Protein AF-A0A7Y2KWM1-F1 (afdb_monomer_lite)

Secondary structure (DSSP, 8-state):
-PPPP------TT----TT-EEEEETTTTEEEE----PPPEEEEE-HHHHTS-HHHHHHHHHHHHHHHHHTT---EEETTEEEEE--S-HHHHHHHHHHTTGGGS-EEEE-HHHHGGGS-HHHHHHHHSS-S-TT----PPPGGGGTTTT-----------S---------------------

pLDDT: mean 75.62, std 22.36, range [30.58, 96.69]

Sequence (183 aa):
IGGLDLGISLERNVVLSDGDVLMWDEPSRTAVVVQLNLRDVMVIDLKELKKQPLDVLIKTSFELGHALGNQHWKAVTKNNEVYIPLTVETKMMDSVMRTHGFQHLPYAFIGGAEILPKLTTSEARLLFGGAEETDTHVHVASPQDKLDAAALKIQGLHSHGDGISHSHGHDHGHSHHDHDHKH

Structure (mmCIF, N/CA/C/O backbone):
data_AF-A0A7Y2KWM1-F1
#
_entry.id   AF-A0A7Y2KWM1-F1
#
loop_
_atom_site.group_PDB
_atom_site.id
_atom_site.type_symbol
_atom_site.label_atom_id
_atom_site.label_alt_id
_atom_site.label_comp_id
_atom_site.label_asym_id
_atom_site.label_entity_id
_atom_site.label_seq_id
_atom_site.pdbx_PDB_ins_code
_atom_site.Cartn_x
_atom_site.Cartn_y
_atom_site.Cartn_z
_atom_site.occupancy
_atom_site.B_iso_or_equiv
_atom_site.auth_seq_id
_atom_site.auth_comp_id
_atom_site.auth_asym_id
_atom_site.auth_atom_id
_atom_site.pdbx_PDB_model_num
ATOM 1 N N . ILE A 1 1 ? 25.776 -15.073 -16.528 1.00 43.88 1 ILE A N 1
ATOM 2 C CA . ILE A 1 1 ? 24.846 -14.446 -17.494 1.00 43.88 1 ILE A CA 1
ATOM 3 C C . ILE A 1 1 ? 25.117 -12.956 -17.389 1.00 43.88 1 ILE A C 1
ATOM 5 O O . ILE A 1 1 ? 24.970 -12.427 -16.296 1.00 43.88 1 ILE A O 1
ATOM 9 N N . GLY A 1 2 ? 25.685 -12.343 -18.431 1.00 54.31 2 GLY A N 1
ATOM 10 C CA . GLY A 1 2 ? 25.921 -10.896 -18.447 1.00 54.31 2 GLY A CA 1
ATOM 11 C C . GLY A 1 2 ? 24.578 -10.179 -18.540 1.00 54.31 2 GLY A C 1
ATOM 12 O O . GLY A 1 2 ? 23.706 -10.639 -19.273 1.00 54.31 2 GLY A O 1
ATOM 13 N N . GLY A 1 3 ? 24.384 -9.131 -17.744 1.00 76.44 3 GLY A N 1
ATOM 14 C CA . GLY A 1 3 ? 23.186 -8.300 -17.836 1.00 76.44 3 GLY A CA 1
ATOM 15 C C . GLY A 1 3 ? 23.123 -7.574 -19.181 1.00 76.44 3 GLY A C 1
ATOM 16 O O . GLY A 1 3 ? 24.155 -7.329 -19.804 1.00 76.44 3 GLY A O 1
ATOM 17 N N . LEU A 1 4 ? 21.908 -7.257 -19.628 1.00 83.19 4 LEU A N 1
ATOM 18 C CA . LEU A 1 4 ? 21.678 -6.318 -20.721 1.00 83.19 4 LEU A CA 1
ATOM 19 C C . LEU A 1 4 ? 21.563 -4.918 -20.116 1.00 83.19 4 LEU A C 1
ATOM 21 O O . LEU A 1 4 ? 20.657 -4.671 -19.320 1.00 83.19 4 LEU A O 1
ATOM 25 N N . ASP A 1 5 ? 22.451 -4.012 -20.511 1.00 87.88 5 ASP A N 1
ATOM 26 C CA . ASP A 1 5 ? 22.346 -2.611 -20.114 1.00 87.88 5 ASP A CA 1
ATOM 27 C C . ASP A 1 5 ? 21.209 -1.942 -20.899 1.00 87.88 5 ASP A C 1
ATOM 29 O O . ASP A 1 5 ? 21.222 -1.911 -22.131 1.00 87.88 5 ASP A O 1
ATOM 33 N N . LEU A 1 6 ? 20.215 -1.410 -20.183 1.00 86.00 6 LEU A N 1
ATOM 34 C CA . LEU A 1 6 ? 19.030 -0.784 -20.767 1.00 86.00 6 LEU A CA 1
ATOM 35 C C . LEU A 1 6 ? 18.772 0.587 -20.133 1.00 86.00 6 LEU A C 1
ATOM 37 O O . LEU A 1 6 ? 18.561 0.701 -18.926 1.00 86.00 6 LEU A O 1
ATOM 41 N N . GLY A 1 7 ? 18.752 1.632 -20.961 1.00 87.75 7 GLY A N 1
ATOM 42 C CA . GLY A 1 7 ? 18.308 2.966 -20.560 1.00 87.75 7 GLY A CA 1
ATOM 43 C C . GLY A 1 7 ? 16.801 3.114 -20.754 1.00 87.75 7 GLY A C 1
ATOM 44 O O . GLY A 1 7 ? 16.305 2.930 -21.863 1.00 87.75 7 GLY A O 1
ATOM 45 N N . ILE A 1 8 ? 16.075 3.472 -19.694 1.00 86.31 8 ILE A N 1
ATOM 46 C CA . ILE A 1 8 ? 14.625 3.691 -19.735 1.00 86.31 8 ILE A CA 1
ATOM 47 C C . ILE A 1 8 ? 14.354 5.191 -19.576 1.00 86.31 8 ILE A C 1
ATOM 49 O O . ILE A 1 8 ? 14.735 5.793 -18.574 1.00 86.31 8 ILE A O 1
ATOM 53 N N . SER A 1 9 ? 13.682 5.792 -20.560 1.00 88.25 9 SER A N 1
ATOM 54 C CA . SER A 1 9 ? 13.215 7.181 -20.513 1.00 88.25 9 SER A CA 1
ATOM 55 C C . SER A 1 9 ? 11.707 7.193 -20.716 1.00 88.25 9 SER A C 1
ATOM 57 O O . SER A 1 9 ? 11.223 6.912 -21.810 1.00 88.25 9 SER A O 1
ATOM 59 N N . LEU A 1 10 ? 10.971 7.477 -19.645 1.00 84.00 10 LEU A N 1
ATOM 60 C CA . LEU A 1 10 ? 9.514 7.540 -19.652 1.00 84.00 10 LEU A CA 1
ATOM 61 C C . LEU A 1 10 ? 9.057 8.979 -19.442 1.00 84.00 10 LEU A C 1
ATOM 63 O O . LEU A 1 10 ? 9.714 9.766 -18.753 1.00 84.00 10 LEU A O 1
ATOM 67 N N . GLU A 1 11 ? 7.900 9.316 -20.002 1.00 85.50 11 GLU A N 1
ATOM 68 C CA . GLU A 1 11 ? 7.232 10.570 -19.676 1.00 85.50 11 GLU A CA 1
ATOM 69 C C . GLU A 1 11 ? 6.858 10.621 -18.187 1.00 85.50 11 GLU A C 1
ATOM 71 O O . GLU A 1 11 ? 6.733 9.603 -17.495 1.00 85.50 11 GLU A O 1
ATOM 76 N N . ARG A 1 12 ? 6.664 11.835 -17.660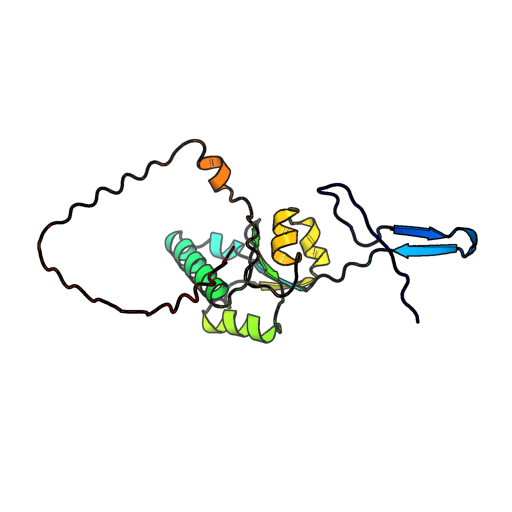 1.00 77.69 12 ARG A N 1
ATOM 77 C CA . ARG A 1 12 ? 6.242 11.998 -16.265 1.00 77.69 12 ARG A CA 1
ATOM 78 C C . ARG A 1 12 ? 4.888 11.326 -16.052 1.00 77.69 12 ARG A C 1
ATOM 80 O O . ARG A 1 12 ? 3.985 11.468 -16.867 1.00 77.69 12 ARG A O 1
ATOM 87 N N . ASN A 1 13 ? 4.741 10.678 -14.898 1.00 70.56 13 ASN A N 1
ATOM 88 C CA . ASN A 1 13 ? 3.534 9.953 -14.486 1.00 70.56 13 ASN A CA 1
ATOM 89 C C . ASN A 1 13 ? 3.232 8.677 -15.289 1.00 70.56 13 ASN A C 1
ATOM 91 O O . ASN A 1 13 ? 2.173 8.088 -15.083 1.00 70.56 13 ASN A O 1
ATOM 95 N N . VAL A 1 14 ? 4.152 8.213 -16.139 1.00 78.38 14 VAL A N 1
ATOM 96 C CA . VAL A 1 14 ? 4.094 6.852 -16.681 1.00 78.38 14 VAL A CA 1
ATOM 97 C C . VAL A 1 14 ? 4.618 5.884 -15.622 1.00 78.38 14 VAL A C 1
ATOM 99 O O . VAL A 1 14 ? 5.694 6.086 -15.055 1.00 78.38 14 VAL A O 1
ATOM 102 N N . VAL A 1 15 ? 3.831 4.851 -15.330 1.00 76.69 15 VAL A N 1
ATOM 103 C CA . VAL A 1 15 ? 4.142 3.820 -14.335 1.00 76.69 15 VAL A CA 1
ATOM 104 C C . VAL A 1 15 ? 4.348 2.506 -15.072 1.00 76.69 15 VAL A C 1
ATOM 106 O O . VAL A 1 15 ? 3.464 2.088 -15.814 1.00 76.69 15 VAL A O 1
ATOM 109 N N . LEU A 1 16 ? 5.500 1.870 -14.858 1.00 84.88 16 LEU A N 1
ATOM 110 C CA . LEU A 1 16 ? 5.737 0.515 -15.350 1.00 84.88 16 LEU A CA 1
ATOM 111 C C . LEU A 1 16 ? 4.860 -0.471 -14.587 1.00 84.88 16 LEU A C 1
ATOM 113 O O . LEU A 1 16 ? 4.760 -0.400 -13.359 1.00 84.88 16 LEU A O 1
ATOM 117 N N . SER A 1 17 ? 4.265 -1.394 -15.324 1.00 83.50 17 SER A N 1
ATOM 118 C CA . SER A 1 17 ? 3.458 -2.487 -14.801 1.00 83.50 17 SER A CA 1
ATOM 119 C C . SER A 1 17 ? 4.152 -3.823 -15.032 1.00 83.50 17 SER A C 1
ATOM 121 O O . SER A 1 17 ? 4.984 -3.975 -15.928 1.00 83.50 17 SER A O 1
ATOM 123 N N . ASP A 1 18 ? 3.815 -4.802 -14.199 1.00 86.25 18 ASP A N 1
ATOM 124 C CA . ASP A 1 18 ? 4.251 -6.178 -14.414 1.00 86.25 18 ASP A CA 1
ATOM 125 C C . ASP A 1 18 ? 3.764 -6.668 -15.788 1.00 86.25 18 ASP A C 1
ATOM 127 O O . ASP A 1 18 ? 2.601 -6.470 -16.146 1.00 86.25 18 ASP A O 1
ATOM 131 N N . GLY A 1 19 ? 4.665 -7.258 -16.573 1.00 89.12 19 GLY A N 1
ATOM 132 C CA . GLY A 1 19 ? 4.385 -7.712 -17.934 1.00 89.12 19 GLY A CA 1
ATOM 133 C C . GLY A 1 19 ? 4.631 -6.683 -19.042 1.00 89.12 19 GLY A C 1
ATOM 134 O O . GLY A 1 19 ? 4.538 -7.052 -20.215 1.00 89.12 19 GLY A O 1
ATOM 135 N N . ASP A 1 20 ? 4.986 -5.432 -18.725 1.00 91.25 20 ASP A N 1
ATOM 136 C CA . ASP A 1 20 ? 5.319 -4.436 -19.752 1.00 91.25 20 ASP A CA 1
ATOM 137 C C . ASP A 1 20 ? 6.535 -4.880 -20.578 1.00 91.25 20 ASP A C 1
ATOM 139 O O . ASP A 1 20 ? 7.576 -5.252 -20.036 1.00 91.25 20 ASP A O 1
ATOM 143 N N . VAL A 1 21 ? 6.428 -4.814 -21.908 1.00 92.38 21 VAL A N 1
ATOM 144 C CA . VAL A 1 21 ? 7.527 -5.156 -22.821 1.00 92.38 21 VAL A CA 1
ATOM 145 C C . VAL A 1 21 ? 8.343 -3.901 -23.115 1.00 92.38 21 VAL A C 1
ATOM 147 O O . VAL A 1 21 ? 7.868 -2.984 -23.781 1.00 92.38 21 VAL A O 1
ATOM 150 N N . LEU A 1 22 ? 9.587 -3.870 -22.641 1.00 91.56 22 LEU A N 1
ATOM 151 C CA . LEU A 1 22 ? 10.506 -2.747 -22.849 1.00 91.56 22 LEU A CA 1
ATOM 152 C C . LEU A 1 22 ? 11.237 -2.830 -24.191 1.00 91.56 22 LEU A C 1
ATOM 154 O O . LEU A 1 22 ? 11.615 -1.808 -24.758 1.00 91.56 22 LEU A O 1
ATOM 158 N N . MET A 1 23 ? 11.467 -4.047 -24.686 1.00 91.44 23 MET A N 1
ATOM 159 C CA . MET A 1 23 ? 12.168 -4.295 -25.943 1.00 91.44 23 MET A CA 1
ATOM 160 C C . MET A 1 23 ? 11.713 -5.622 -26.545 1.00 91.44 23 MET A C 1
ATOM 162 O O . MET A 1 23 ? 11.520 -6.596 -25.818 1.00 91.44 23 MET A O 1
ATOM 166 N N . TRP A 1 24 ? 11.598 -5.667 -27.870 1.00 92.94 24 TRP A N 1
ATOM 167 C CA . TRP A 1 24 ? 11.373 -6.884 -28.643 1.00 92.94 24 TRP A CA 1
ATOM 168 C C . TRP A 1 24 ? 12.424 -6.983 -29.749 1.00 92.94 24 TRP A C 1
ATOM 170 O O . TRP A 1 24 ? 12.541 -6.072 -30.569 1.00 92.94 24 TRP A O 1
ATOM 180 N N . ASP A 1 25 ? 13.181 -8.078 -29.764 1.00 92.12 25 ASP A N 1
ATOM 181 C CA . ASP A 1 25 ? 14.147 -8.400 -30.809 1.00 92.12 25 ASP A CA 1
ATOM 182 C C . ASP A 1 25 ? 13.587 -9.505 -31.711 1.00 92.12 25 ASP A C 1
ATOM 184 O O . ASP A 1 25 ? 13.602 -10.690 -31.372 1.00 92.12 25 ASP A O 1
ATOM 188 N N . GLU A 1 26 ? 13.086 -9.106 -32.880 1.00 92.50 26 GLU A N 1
ATOM 189 C CA . GLU A 1 26 ? 12.487 -10.014 -33.865 1.00 92.50 26 GLU A CA 1
ATOM 190 C C . GLU A 1 26 ? 13.460 -11.113 -34.356 1.00 92.50 26 GLU A C 1
ATOM 192 O O . GLU A 1 26 ? 13.051 -12.276 -34.408 1.00 92.50 26 GLU A O 1
ATOM 197 N N . PRO A 1 27 ? 14.744 -10.825 -34.674 1.00 93.12 27 PRO A N 1
ATOM 198 C CA . PRO A 1 27 ? 15.690 -11.838 -35.146 1.00 93.12 27 PRO A CA 1
ATOM 199 C C . PRO A 1 27 ? 15.951 -12.967 -34.145 1.00 93.12 27 PRO A C 1
ATOM 201 O O . PRO A 1 27 ? 15.999 -14.132 -34.544 1.00 93.12 27 PRO A O 1
ATOM 204 N N . SER A 1 28 ? 16.117 -12.650 -32.857 1.00 92.06 28 SER A N 1
ATOM 205 C CA . SER A 1 28 ? 16.313 -13.667 -31.817 1.00 92.06 28 SER A CA 1
ATOM 206 C C . SER A 1 28 ? 15.009 -14.163 -31.186 1.00 92.06 28 SER A C 1
ATOM 208 O O . SER A 1 28 ? 15.041 -15.137 -30.434 1.00 92.06 28 SER A O 1
ATOM 210 N N . ARG A 1 29 ? 13.864 -13.539 -31.508 1.00 92.62 29 ARG A N 1
ATOM 211 C CA . ARG A 1 29 ? 12.553 -13.763 -30.871 1.00 92.62 29 ARG A CA 1
ATOM 212 C C . ARG A 1 29 ? 12.612 -13.618 -29.352 1.00 92.62 29 ARG A C 1
ATOM 214 O O . ARG A 1 29 ? 12.039 -14.429 -28.621 1.00 92.62 29 ARG A O 1
ATOM 221 N N . THR A 1 30 ? 13.333 -12.609 -28.875 1.00 92.00 30 THR A N 1
ATOM 222 C CA . THR A 1 30 ? 13.482 -12.344 -27.440 1.00 92.00 30 THR A CA 1
ATOM 223 C C . THR A 1 30 ? 12.822 -11.032 -27.043 1.00 92.00 30 THR A C 1
ATOM 225 O O . THR A 1 30 ? 12.772 -10.076 -27.813 1.00 92.00 30 THR A O 1
ATOM 228 N N . ALA A 1 31 ? 12.299 -10.995 -25.818 1.00 92.88 31 ALA A N 1
ATOM 229 C CA . ALA A 1 31 ? 11.685 -9.815 -25.227 1.00 92.88 31 ALA A CA 1
ATOM 230 C C . ALA A 1 31 ? 12.382 -9.464 -23.912 1.00 92.88 31 ALA A C 1
ATOM 232 O O . ALA A 1 31 ? 12.773 -10.357 -23.159 1.00 92.88 31 ALA A O 1
ATOM 233 N N . VAL A 1 32 ? 12.455 -8.173 -23.602 1.00 92.38 32 VAL A N 1
ATOM 234 C CA . VAL A 1 32 ? 12.713 -7.694 -22.241 1.00 92.38 32 VAL A CA 1
ATOM 235 C C . VAL A 1 32 ? 11.377 -7.305 -21.635 1.00 92.38 32 VAL A C 1
ATOM 237 O O . VAL A 1 32 ? 10.704 -6.416 -22.154 1.00 92.38 32 VAL A O 1
ATOM 240 N N . VAL A 1 33 ? 11.002 -7.977 -20.549 1.00 92.50 33 VAL A N 1
ATOM 241 C CA . VAL A 1 33 ? 9.713 -7.805 -19.875 1.00 92.50 33 VAL A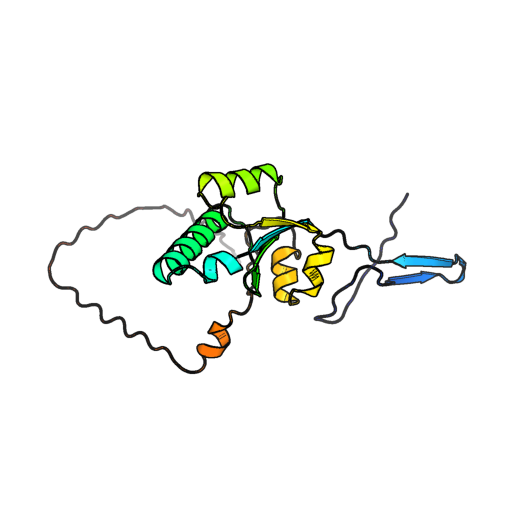 CA 1
ATOM 242 C C . VAL A 1 33 ? 9.949 -7.310 -18.453 1.00 92.50 33 VAL A C 1
ATOM 244 O O . VAL A 1 33 ? 10.851 -7.793 -17.767 1.00 92.50 33 VAL A O 1
ATOM 247 N N . VAL A 1 34 ? 9.150 -6.345 -18.010 1.00 90.75 34 VAL A N 1
ATOM 248 C CA . VAL A 1 34 ? 9.146 -5.872 -16.627 1.00 90.75 34 VAL A CA 1
ATOM 249 C C . VAL A 1 34 ? 8.561 -6.955 -15.733 1.00 90.75 34 VAL A C 1
ATOM 251 O O . VAL A 1 34 ? 7.445 -7.415 -15.955 1.00 90.75 34 VAL A O 1
ATOM 254 N N . GLN A 1 35 ? 9.301 -7.309 -14.687 1.00 87.19 35 GLN A N 1
ATOM 255 C CA . GLN A 1 35 ? 8.791 -8.105 -13.581 1.00 87.19 35 GLN A CA 1
ATOM 256 C C . GLN A 1 35 ? 8.880 -7.278 -12.298 1.00 87.19 35 GLN A C 1
ATOM 258 O O . GLN A 1 35 ? 9.975 -6.899 -11.872 1.00 87.19 35 GLN A O 1
ATOM 263 N N . LEU A 1 36 ? 7.738 -6.980 -11.681 1.00 84.44 36 LEU A N 1
ATOM 264 C CA . LEU A 1 36 ? 7.679 -6.225 -10.433 1.00 84.44 36 LEU A CA 1
ATOM 265 C C . LEU A 1 36 ? 7.653 -7.186 -9.248 1.00 84.44 36 LEU A C 1
ATOM 267 O O . LEU A 1 36 ? 6.677 -7.898 -9.027 1.00 84.44 36 LEU A O 1
ATOM 271 N N . ASN A 1 37 ? 8.706 -7.163 -8.432 1.00 83.38 37 ASN A N 1
ATOM 272 C CA . ASN A 1 37 ? 8.707 -7.868 -7.156 1.00 83.38 37 ASN A CA 1
ATOM 273 C C . ASN A 1 37 ? 8.344 -6.896 -6.028 1.00 83.38 37 ASN A C 1
ATOM 275 O O . ASN A 1 37 ? 9.196 -6.169 -5.512 1.00 83.38 37 ASN A O 1
ATOM 279 N N . LEU A 1 38 ? 7.055 -6.840 -5.696 1.00 87.94 38 LEU A N 1
ATOM 280 C CA . LEU A 1 38 ? 6.554 -6.003 -4.611 1.00 87.94 38 LEU A CA 1
ATOM 281 C C . LEU A 1 38 ? 6.639 -6.750 -3.285 1.00 87.94 38 LEU A C 1
ATOM 283 O O . LEU A 1 38 ? 6.280 -7.921 -3.196 1.00 87.94 38 LEU A O 1
ATOM 287 N N . ARG A 1 39 ? 7.064 -6.038 -2.240 1.00 90.00 39 ARG A N 1
ATOM 288 C CA . ARG A 1 39 ? 7.035 -6.548 -0.867 1.00 90.00 39 ARG A CA 1
ATOM 289 C C . ARG A 1 39 ? 5.601 -6.873 -0.455 1.00 90.00 39 ARG A C 1
ATOM 291 O O . ARG A 1 39 ? 4.664 -6.187 -0.874 1.00 90.00 39 ARG A O 1
ATOM 298 N N . ASP A 1 40 ? 5.457 -7.875 0.402 1.00 93.56 40 ASP A N 1
ATOM 299 C CA . ASP A 1 40 ? 4.193 -8.154 1.075 1.00 93.56 40 ASP A CA 1
ATOM 300 C C . ASP A 1 40 ? 3.738 -6.940 1.892 1.00 93.56 40 ASP A C 1
ATOM 302 O O . ASP A 1 40 ? 4.510 -6.034 2.215 1.00 93.56 40 ASP A O 1
ATOM 306 N N . VAL A 1 41 ? 2.455 -6.911 2.218 1.00 95.31 41 VAL A N 1
ATOM 307 C CA . VAL A 1 41 ? 1.804 -5.819 2.931 1.00 95.31 41 VAL A CA 1
ATOM 308 C C . VAL A 1 41 ? 0.970 -6.416 4.052 1.00 95.31 41 VAL A C 1
ATOM 310 O O . VAL A 1 41 ? 0.135 -7.288 3.817 1.00 95.31 41 VAL A O 1
ATOM 313 N N . MET A 1 42 ? 1.166 -5.926 5.274 1.00 95.94 42 MET A N 1
ATOM 314 C CA . MET A 1 42 ? 0.229 -6.175 6.361 1.00 95.94 42 MET A CA 1
ATOM 315 C C . MET A 1 42 ? -1.011 -5.306 6.152 1.00 95.94 42 MET A C 1
ATOM 317 O O . MET A 1 42 ? -0.907 -4.086 6.007 1.00 95.94 42 MET A O 1
ATOM 321 N N . VAL A 1 43 ? -2.181 -5.936 6.147 1.00 96.69 43 VAL A N 1
ATOM 322 C CA . VAL A 1 43 ? -3.482 -5.285 5.990 1.00 96.69 43 VAL A CA 1
ATOM 323 C C . VAL A 1 43 ? -4.271 -5.458 7.274 1.00 96.69 43 VAL A C 1
ATOM 325 O O . VAL A 1 43 ? -4.596 -6.586 7.631 1.00 96.69 43 VAL A O 1
ATOM 328 N N . ILE A 1 44 ? -4.582 -4.357 7.957 1.00 96.06 44 ILE A N 1
ATOM 329 C CA . ILE A 1 44 ? -5.431 -4.342 9.157 1.00 96.06 44 ILE A CA 1
ATOM 330 C C . ILE A 1 44 ? -6.845 -3.915 8.752 1.00 96.06 44 ILE A C 1
ATOM 332 O O . ILE A 1 44 ? -7.008 -2.835 8.186 1.00 96.06 44 ILE A O 1
ATOM 336 N N . ASP A 1 45 ? -7.862 -4.720 9.065 1.00 95.44 45 ASP A N 1
ATOM 337 C CA . ASP A 1 45 ? -9.272 -4.389 8.824 1.00 95.44 45 ASP A CA 1
ATOM 338 C C . ASP A 1 45 ? -9.863 -3.611 10.017 1.00 95.44 45 ASP A C 1
ATOM 340 O O . ASP A 1 45 ? -9.928 -4.098 11.148 1.00 95.44 45 ASP A O 1
ATOM 344 N N . LEU A 1 46 ? -10.326 -2.386 9.760 1.00 95.00 46 LEU A N 1
ATOM 345 C CA . LEU A 1 46 ? -10.929 -1.489 1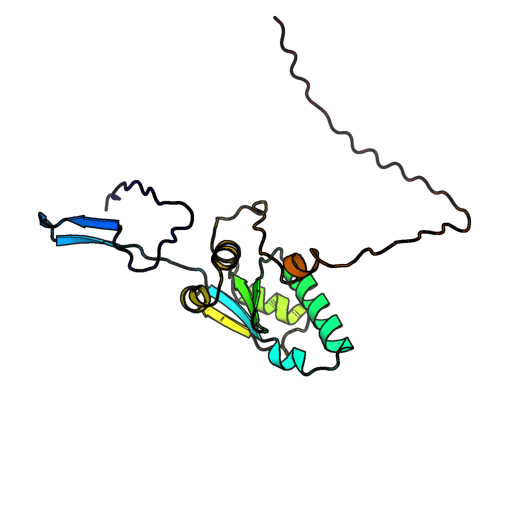0.748 1.00 95.00 46 LEU A CA 1
ATOM 346 C C . LEU A 1 46 ? -12.467 -1.525 10.744 1.00 95.00 46 LEU A C 1
ATOM 348 O O . LEU A 1 46 ? -13.097 -0.755 11.472 1.00 95.00 46 LEU A O 1
ATOM 352 N N . LYS A 1 47 ? -13.118 -2.379 9.941 1.00 93.25 47 LYS A N 1
ATOM 353 C CA . LYS A 1 47 ? -14.591 -2.445 9.847 1.00 93.25 47 LYS A CA 1
ATOM 354 C C . LYS A 1 47 ? -15.242 -2.776 11.184 1.00 93.25 47 LYS A C 1
ATOM 356 O O . LYS A 1 47 ? -16.255 -2.167 11.519 1.00 93.25 47 LYS A O 1
ATOM 361 N N . GLU A 1 48 ? -14.672 -3.701 11.954 1.00 89.94 48 GLU A N 1
ATOM 362 C CA . GLU A 1 48 ? -15.195 -4.031 13.287 1.00 89.94 48 GLU A CA 1
ATOM 363 C C . GLU A 1 48 ? -14.949 -2.901 14.286 1.00 89.94 48 GLU A C 1
ATOM 365 O O . GLU A 1 48 ? -15.828 -2.586 15.088 1.00 89.94 48 GLU A O 1
ATOM 370 N N . LEU A 1 49 ? -13.801 -2.222 14.186 1.00 91.06 49 LEU A N 1
ATOM 371 C CA . LEU A 1 49 ? -13.506 -1.057 15.015 1.00 91.06 49 LEU A CA 1
ATOM 372 C C . LEU A 1 49 ? -14.503 0.082 14.756 1.00 91.06 49 LEU A C 1
ATOM 374 O O . LEU A 1 49 ? -14.974 0.723 15.689 1.00 91.06 49 LEU A O 1
ATOM 378 N N . LYS A 1 50 ? -14.899 0.289 13.498 1.00 91.81 50 LYS A N 1
ATOM 379 C CA . LYS A 1 50 ? -15.887 1.303 13.103 1.00 91.81 50 LYS A CA 1
ATOM 380 C C . LYS A 1 50 ? -17.280 1.082 13.707 1.00 91.81 50 LYS A C 1
ATOM 382 O O . LYS A 1 50 ? -18.051 2.032 13.799 1.00 91.81 50 LYS A O 1
ATOM 387 N N . LYS A 1 51 ? -17.619 -0.150 14.102 1.00 92.88 51 LYS A N 1
ATOM 388 C CA . LYS A 1 51 ? -18.895 -0.473 14.767 1.00 92.88 51 LYS A CA 1
ATOM 389 C C . LYS A 1 51 ? -18.880 -0.159 16.266 1.00 92.88 51 LYS A C 1
ATOM 391 O O . LYS A 1 51 ? -19.935 -0.204 16.895 1.00 92.88 51 LYS A O 1
ATOM 396 N N . GLN A 1 52 ? -17.709 0.113 16.842 1.00 93.25 52 GLN A N 1
ATOM 397 C CA . GLN A 1 52 ? -17.569 0.444 18.257 1.00 93.25 52 GLN A CA 1
ATOM 398 C C . GLN A 1 52 ? -18.097 1.857 18.557 1.00 93.25 52 GLN A C 1
ATOM 400 O O . GLN A 1 52 ? -18.209 2.685 17.648 1.00 93.25 52 GLN A O 1
ATOM 405 N N . PRO A 1 53 ? -18.399 2.167 19.833 1.00 96.38 53 PRO A N 1
ATOM 406 C CA . PRO A 1 53 ? -18.708 3.529 20.254 1.00 96.38 53 PRO A CA 1
ATOM 407 C C . PRO A 1 53 ? -17.615 4.520 19.830 1.00 96.38 53 PRO A C 1
ATOM 409 O O . PRO A 1 53 ? -16.432 4.175 19.818 1.00 96.38 53 PRO A O 1
ATOM 412 N N . LEU A 1 54 ? -18.006 5.761 19.524 1.00 94.38 54 LEU A N 1
ATOM 413 C CA . LEU A 1 54 ? -17.106 6.782 18.974 1.00 94.38 54 LEU A CA 1
ATOM 414 C C . LEU A 1 54 ? -15.849 6.999 19.833 1.00 94.38 54 LEU A C 1
ATOM 416 O O . LEU A 1 54 ? -14.750 7.076 19.291 1.00 94.38 54 LEU A O 1
ATOM 420 N N . ASP A 1 55 ? -15.996 7.023 21.157 1.00 95.00 55 ASP A N 1
ATOM 421 C CA . ASP A 1 55 ? -14.872 7.211 22.081 1.00 95.00 55 ASP A CA 1
ATOM 422 C C . ASP A 1 55 ? -13.850 6.066 21.992 1.00 95.00 55 ASP A C 1
ATOM 424 O O . ASP A 1 55 ? -12.641 6.299 22.026 1.00 95.00 55 ASP A O 1
ATOM 428 N N . VAL A 1 56 ? -14.326 4.828 21.813 1.00 92.56 56 VAL A N 1
ATOM 429 C CA . VAL A 1 56 ? -13.474 3.644 21.625 1.00 92.56 56 VAL A CA 1
ATOM 430 C C . VAL A 1 56 ? -12.797 3.698 20.259 1.00 92.56 56 VAL A C 1
ATOM 432 O O . VAL A 1 56 ? -11.586 3.517 20.172 1.00 92.56 56 VAL A O 1
ATOM 435 N N . LEU A 1 57 ? -13.549 4.016 19.201 1.00 93.25 57 LEU A N 1
ATOM 436 C CA . LEU A 1 57 ? -13.020 4.169 17.845 1.00 93.25 57 LEU A CA 1
ATOM 437 C C . LEU A 1 57 ? -11.883 5.200 17.798 1.00 93.25 57 LEU A C 1
ATOM 439 O O . LEU A 1 57 ? -10.816 4.901 17.262 1.00 93.25 57 LEU A O 1
ATOM 443 N N . ILE A 1 58 ? -12.089 6.392 18.368 1.00 94.75 58 ILE A N 1
ATOM 444 C CA . ILE A 1 58 ? -11.088 7.468 18.387 1.00 94.75 58 ILE A CA 1
ATOM 445 C C . ILE A 1 58 ? -9.855 7.034 19.178 1.00 94.75 58 ILE A C 1
ATOM 447 O O . ILE A 1 58 ? -8.739 7.125 18.663 1.00 94.75 58 ILE A O 1
ATOM 451 N N . LYS A 1 59 ? -10.050 6.521 20.400 1.00 93.69 59 LYS A N 1
ATOM 452 C CA . LYS A 1 59 ? -8.951 6.085 21.266 1.00 93.69 59 LYS A CA 1
ATOM 453 C C . LYS A 1 59 ? -8.109 5.001 20.596 1.00 93.69 59 LYS A C 1
ATOM 455 O O . LYS A 1 59 ? -6.901 5.168 20.460 1.00 93.69 59 LYS A O 1
ATOM 460 N N . THR A 1 60 ? -8.738 3.929 20.121 1.00 92.00 60 THR A N 1
ATOM 461 C CA . THR A 1 60 ? -8.032 2.806 19.496 1.00 92.00 60 THR A CA 1
ATOM 462 C C . THR A 1 60 ? -7.356 3.214 18.189 1.00 92.00 60 THR A C 1
ATOM 464 O O . THR A 1 60 ? -6.243 2.770 17.933 1.00 92.00 60 THR A O 1
ATOM 467 N N . SER A 1 61 ? -7.967 4.087 17.378 1.00 93.06 61 SER A N 1
ATOM 468 C CA . SER A 1 61 ? -7.338 4.576 16.139 1.00 93.06 61 SER A CA 1
ATOM 469 C C . SER A 1 61 ? -6.086 5.407 16.424 1.00 93.06 61 SER A C 1
ATOM 471 O O . SER A 1 61 ? -5.075 5.252 15.740 1.00 93.06 61 SER A O 1
ATOM 473 N N . PHE A 1 62 ? -6.131 6.265 17.448 1.00 94.06 62 PHE A N 1
ATOM 474 C CA . PHE A 1 62 ? -4.976 7.058 17.864 1.00 94.06 62 PHE A CA 1
ATOM 475 C C . PHE A 1 62 ? -3.862 6.177 18.441 1.00 94.06 62 PHE A C 1
ATOM 477 O O . PHE A 1 62 ? -2.703 6.327 18.067 1.00 94.06 62 PHE A O 1
ATOM 484 N N . GLU A 1 63 ? -4.208 5.217 19.303 1.00 93.50 63 GLU A N 1
ATOM 485 C CA . GLU A 1 63 ? -3.251 4.259 19.869 1.00 93.50 63 GLU A CA 1
ATOM 486 C C . GLU A 1 63 ? -2.612 3.384 18.780 1.00 93.50 63 GLU A C 1
ATOM 488 O O . GLU A 1 63 ? -1.402 3.160 18.812 1.00 93.50 63 GLU A O 1
ATOM 493 N N . LEU A 1 64 ? -3.396 2.932 17.792 1.00 93.06 64 LEU A N 1
ATOM 494 C CA . LEU A 1 64 ? -2.894 2.172 16.647 1.00 93.06 64 LEU A CA 1
ATOM 495 C C . LEU A 1 64 ? -1.923 3.017 15.821 1.00 93.06 64 LEU A C 1
ATOM 497 O O . LEU A 1 64 ? -0.810 2.578 15.542 1.00 93.06 64 LEU A O 1
ATOM 501 N N . GLY A 1 65 ? -2.312 4.248 15.479 1.00 92.69 65 GLY A N 1
ATOM 502 C CA . GLY A 1 65 ? -1.449 5.180 14.756 1.00 92.69 65 GLY A CA 1
ATOM 503 C C . GLY A 1 65 ? -0.144 5.466 15.501 1.00 92.69 65 GLY A C 1
ATOM 504 O O . GLY A 1 65 ? 0.924 5.437 14.896 1.00 92.69 65 GLY A O 1
ATOM 505 N N . HIS A 1 66 ? -0.207 5.667 16.819 1.00 91.50 66 HIS A N 1
ATOM 506 C CA . HIS A 1 66 ? 0.973 5.870 17.657 1.00 91.50 66 HIS A CA 1
ATOM 507 C C . HIS A 1 66 ? 1.895 4.641 17.670 1.00 91.50 66 HIS A C 1
ATOM 509 O O . HIS A 1 66 ? 3.100 4.783 17.476 1.00 91.50 66 HIS A O 1
ATOM 515 N N . ALA A 1 67 ? 1.343 3.437 17.847 1.00 91.06 67 ALA A N 1
ATOM 516 C CA . ALA A 1 67 ? 2.118 2.197 17.871 1.00 91.06 67 ALA A CA 1
ATOM 517 C C . ALA A 1 67 ? 2.842 1.933 16.543 1.00 91.06 67 ALA A C 1
ATOM 519 O O . ALA A 1 67 ? 4.035 1.631 16.545 1.00 91.06 67 ALA A O 1
ATOM 520 N N . LEU A 1 68 ? 2.139 2.086 15.415 1.00 90.94 68 LEU A N 1
ATOM 521 C CA . LEU A 1 68 ? 2.722 1.927 14.079 1.00 90.94 68 LEU A CA 1
ATOM 522 C C . LEU A 1 68 ? 3.748 3.033 13.782 1.00 90.94 68 LEU A C 1
ATOM 524 O O . LEU A 1 68 ? 4.832 2.756 13.268 1.00 90.94 68 LEU A O 1
ATOM 528 N N . GLY A 1 69 ? 3.441 4.278 14.160 1.00 89.69 69 GLY A N 1
ATOM 529 C CA . GLY A 1 69 ? 4.331 5.426 13.986 1.00 89.69 69 GLY A CA 1
ATOM 530 C C . GLY A 1 69 ? 5.629 5.316 14.789 1.00 89.69 69 GLY A C 1
ATOM 531 O O . GLY A 1 69 ? 6.686 5.673 14.279 1.00 89.69 69 GLY A O 1
ATOM 532 N N . ASN A 1 70 ? 5.582 4.748 15.998 1.00 90.50 70 ASN A N 1
ATOM 533 C CA . ASN A 1 70 ? 6.767 4.506 16.830 1.00 90.50 70 ASN A CA 1
ATOM 534 C C . ASN A 1 70 ? 7.740 3.485 16.208 1.00 90.50 70 ASN A C 1
ATOM 536 O O . ASN A 1 70 ? 8.912 3.450 16.564 1.00 90.50 70 ASN A O 1
ATOM 540 N N . GLN A 1 71 ? 7.269 2.665 15.263 1.00 87.88 71 GLN A N 1
ATOM 541 C CA . GLN A 1 71 ? 8.116 1.757 14.483 1.00 87.88 71 GLN A CA 1
ATOM 542 C C . GLN A 1 71 ? 8.670 2.401 13.206 1.00 87.88 71 GLN A C 1
ATOM 544 O O . GLN A 1 71 ? 9.327 1.726 12.416 1.00 87.88 71 GLN A O 1
ATOM 549 N N . HIS A 1 72 ? 8.380 3.686 12.966 1.00 88.00 72 HIS A N 1
ATOM 550 C CA . HIS A 1 72 ? 8.664 4.372 11.704 1.00 88.00 72 HIS A CA 1
ATOM 551 C C . HIS A 1 72 ? 8.094 3.638 10.477 1.00 88.00 72 HIS A C 1
ATOM 553 O O . HIS A 1 72 ? 8.631 3.720 9.370 1.00 88.00 72 HIS A O 1
ATOM 559 N N . TRP A 1 73 ? 6.985 2.914 10.648 1.00 90.62 73 TRP A N 1
ATOM 560 C CA . TRP A 1 73 ? 6.341 2.218 9.544 1.00 90.62 73 TRP A CA 1
ATOM 561 C C . TRP A 1 73 ? 5.475 3.169 8.731 1.00 90.62 73 TRP A C 1
ATOM 563 O O . TRP A 1 73 ? 4.549 3.801 9.241 1.00 90.62 73 TRP A O 1
ATOM 573 N N . LYS A 1 74 ? 5.758 3.232 7.428 1.00 90.62 74 LYS A N 1
ATOM 574 C CA . LYS A 1 74 ? 4.879 3.888 6.459 1.00 90.62 74 LYS A CA 1
ATOM 575 C C . LYS A 1 74 ? 3.533 3.162 6.450 1.00 90.62 74 LYS A C 1
ATOM 577 O O . LYS A 1 74 ? 3.497 1.935 6.469 1.00 90.62 74 LYS A O 1
ATOM 582 N N . ALA A 1 75 ? 2.439 3.909 6.380 1.00 93.38 75 ALA A N 1
ATOM 583 C CA . ALA A 1 75 ? 1.102 3.337 6.318 1.00 93.38 75 ALA A CA 1
ATOM 584 C C . ALA A 1 75 ? 0.199 4.148 5.387 1.00 93.38 75 ALA A C 1
ATOM 586 O O . ALA A 1 75 ? 0.311 5.371 5.304 1.00 93.38 75 ALA A O 1
ATOM 587 N N . VAL A 1 76 ? -0.712 3.459 4.705 1.00 94.81 76 VAL A N 1
ATOM 588 C CA . VAL A 1 76 ? -1.802 4.064 3.930 1.00 94.81 76 VAL A CA 1
ATOM 589 C C . VAL A 1 76 ? -3.121 3.577 4.507 1.00 94.81 76 VAL A C 1
ATOM 591 O O . VAL A 1 76 ? -3.318 2.373 4.645 1.00 94.81 76 VAL A O 1
ATOM 594 N N . THR A 1 77 ? -4.042 4.493 4.796 1.00 94.00 77 THR A N 1
ATOM 595 C CA . THR A 1 77 ? -5.391 4.146 5.263 1.00 94.00 77 THR A CA 1
ATOM 596 C C . THR A 1 77 ? -6.400 4.388 4.153 1.00 94.00 77 THR A C 1
ATOM 598 O O . THR A 1 77 ? -6.553 5.517 3.688 1.00 94.00 77 THR A O 1
ATOM 601 N N . LYS A 1 78 ? -7.128 3.348 3.739 1.00 91.75 78 LYS A N 1
ATOM 602 C CA . LYS A 1 78 ? -8.134 3.444 2.674 1.00 91.75 78 LYS A CA 1
ATOM 603 C C . LYS A 1 78 ? -9.195 2.367 2.840 1.00 91.75 78 LYS A C 1
ATOM 605 O O . LYS A 1 78 ? -8.894 1.255 3.239 1.00 91.75 78 LYS A O 1
ATOM 610 N N . ASN A 1 79 ? -10.454 2.687 2.540 1.00 89.81 79 ASN A N 1
ATOM 611 C CA . ASN A 1 79 ? -11.576 1.734 2.586 1.00 89.81 79 ASN A CA 1
ATOM 612 C C . ASN A 1 79 ? -11.762 0.994 3.933 1.00 89.81 79 ASN A C 1
ATOM 614 O O . ASN A 1 79 ? -12.237 -0.139 3.962 1.00 89.81 79 ASN A O 1
ATOM 618 N N . ASN A 1 80 ? -11.466 1.661 5.055 1.00 92.56 80 ASN A N 1
ATOM 619 C CA . ASN A 1 80 ? -11.418 1.069 6.403 1.00 92.56 80 ASN A CA 1
ATOM 620 C C . ASN A 1 80 ? -10.346 -0.027 6.556 1.00 92.56 80 ASN A C 1
ATOM 622 O O . ASN A 1 80 ? -10.495 -0.908 7.393 1.00 92.56 80 ASN A O 1
ATOM 626 N N . GLU A 1 81 ? -9.281 0.023 5.766 1.00 95.56 81 GLU A N 1
ATOM 627 C CA . GLU A 1 81 ? -8.110 -0.838 5.896 1.00 95.56 81 GLU A CA 1
ATOM 628 C C . GLU A 1 81 ? -6.859 0.026 6.083 1.00 95.56 81 GLU A C 1
ATOM 630 O O . GLU A 1 81 ? -6.791 1.151 5.575 1.00 95.56 81 GLU A O 1
ATOM 635 N N . VAL A 1 82 ? -5.878 -0.493 6.819 1.00 96.12 82 VAL A N 1
ATOM 636 C CA . VAL A 1 82 ? -4.539 0.098 6.944 1.00 96.12 82 VAL A CA 1
ATOM 637 C C . VAL A 1 82 ? -3.544 -0.833 6.271 1.00 96.12 82 VAL A C 1
ATOM 639 O O . VAL A 1 82 ? -3.442 -1.997 6.651 1.00 96.12 82 VAL A O 1
ATOM 642 N N . TYR A 1 83 ? -2.815 -0.316 5.287 1.00 96.31 83 TYR A N 1
ATOM 643 C CA . TYR A 1 83 ? -1.791 -1.027 4.527 1.00 96.31 83 TYR A CA 1
ATOM 644 C C . TYR A 1 83 ? -0.409 -0.601 5.007 1.00 96.31 83 TYR A C 1
ATOM 646 O O . TYR A 1 83 ? -0.081 0.586 4.944 1.00 96.31 83 TYR A O 1
ATOM 654 N N . ILE A 1 84 ? 0.403 -1.555 5.461 1.00 94.69 84 ILE A N 1
ATOM 655 C CA . ILE A 1 84 ? 1.767 -1.320 5.950 1.00 94.69 84 ILE A CA 1
ATOM 656 C C . ILE A 1 84 ? 2.720 -2.244 5.180 1.00 94.69 84 ILE A C 1
ATOM 658 O O . ILE A 1 84 ? 2.496 -3.455 5.175 1.00 94.69 84 ILE A O 1
ATOM 662 N N . PRO A 1 85 ? 3.762 -1.723 4.508 1.00 92.69 85 PRO A N 1
ATOM 663 C CA . PRO A 1 85 ? 4.656 -2.555 3.721 1.00 92.69 85 PRO A CA 1
ATOM 664 C C . PRO A 1 85 ? 5.527 -3.398 4.655 1.00 92.69 85 PRO A C 1
ATOM 666 O O . PRO A 1 85 ? 6.007 -2.918 5.683 1.00 92.69 85 PRO A O 1
ATOM 669 N N . LEU A 1 86 ? 5.754 -4.653 4.283 1.00 91.25 86 LEU A N 1
ATOM 670 C CA . LEU A 1 86 ? 6.582 -5.582 5.034 1.00 91.25 86 LEU A CA 1
ATOM 671 C C . LEU A 1 86 ? 8.064 -5.212 4.847 1.00 91.25 86 LEU A C 1
ATOM 673 O O . LEU A 1 86 ? 8.719 -5.640 3.899 1.00 91.25 86 LEU A O 1
ATOM 677 N N . THR A 1 87 ? 8.586 -4.357 5.728 1.00 83.00 87 THR A N 1
ATOM 678 C CA . THR A 1 87 ? 10.009 -3.960 5.766 1.00 83.00 87 THR A CA 1
ATOM 679 C C . THR A 1 87 ? 10.855 -4.865 6.664 1.00 83.00 87 THR A C 1
ATOM 681 O O . THR A 1 87 ? 12.079 -4.793 6.643 1.00 83.00 87 THR A O 1
ATOM 684 N N . VAL A 1 88 ? 10.202 -5.706 7.464 1.00 83.19 88 VAL A N 1
ATOM 685 C CA . VAL A 1 88 ? 10.774 -6.532 8.535 1.00 83.19 88 VAL A CA 1
ATOM 686 C C . VAL A 1 88 ? 10.090 -7.899 8.545 1.00 83.19 88 VAL A C 1
ATOM 688 O O . VAL A 1 88 ? 9.073 -8.087 7.884 1.00 83.19 88 VAL A O 1
ATOM 691 N N . GLU A 1 89 ? 10.599 -8.869 9.3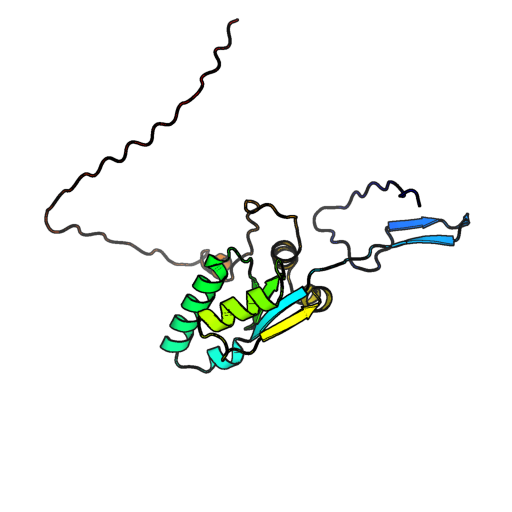06 1.00 87.38 89 GLU A N 1
ATOM 692 C CA . GLU A 1 89 ? 9.931 -10.172 9.418 1.00 87.38 89 GLU A CA 1
ATOM 693 C C . GLU A 1 89 ? 8.499 -10.045 9.968 1.00 87.38 89 GLU A C 1
ATOM 695 O O . GLU A 1 89 ? 8.245 -9.303 10.919 1.00 87.38 89 GLU A O 1
ATOM 700 N N . THR A 1 90 ? 7.572 -10.846 9.433 1.00 89.50 90 THR A N 1
ATOM 701 C CA . THR A 1 90 ? 6.153 -10.874 9.846 1.00 89.50 90 THR A CA 1
ATOM 702 C C . THR A 1 90 ? 5.980 -11.036 11.357 1.00 89.50 90 THR A C 1
ATOM 704 O O . THR A 1 90 ? 5.178 -10.341 11.973 1.00 89.50 90 THR A O 1
ATOM 707 N N . LYS A 1 91 ? 6.814 -11.868 11.994 1.00 89.31 91 LYS A N 1
ATOM 708 C CA . LYS A 1 91 ? 6.813 -12.086 13.452 1.00 89.31 91 LYS A CA 1
ATOM 709 C C . LYS A 1 91 ? 7.058 -10.811 14.255 1.00 89.31 91 LYS A C 1
ATOM 711 O O . LYS A 1 91 ? 6.572 -10.693 15.382 1.00 89.31 91 LYS A O 1
ATOM 716 N N . MET A 1 92 ? 7.839 -9.883 13.707 1.00 87.69 92 MET A N 1
ATOM 717 C CA . MET A 1 92 ? 8.120 -8.607 14.350 1.00 87.69 92 MET A CA 1
ATOM 718 C C . MET A 1 92 ? 6.877 -7.712 14.306 1.00 87.69 92 MET A C 1
ATOM 720 O O . MET A 1 92 ? 6.495 -7.158 15.338 1.00 87.69 92 MET A O 1
ATOM 724 N N . MET A 1 93 ? 6.166 -7.697 13.173 1.00 89.94 93 MET A N 1
ATOM 725 C CA . MET A 1 93 ? 4.876 -7.012 13.048 1.00 89.94 93 MET A CA 1
ATOM 726 C C . MET A 1 93 ? 3.806 -7.599 13.967 1.00 89.94 93 MET A C 1
ATOM 728 O O . MET A 1 93 ? 3.178 -6.861 14.730 1.00 89.94 93 MET A O 1
ATOM 732 N N . ASP A 1 94 ? 3.688 -8.927 14.009 1.00 89.75 94 ASP A N 1
ATOM 733 C CA . ASP A 1 94 ? 2.796 -9.618 14.943 1.00 89.75 94 ASP A CA 1
ATOM 734 C C . ASP A 1 94 ? 3.115 -9.244 16.396 1.00 89.75 94 ASP A C 1
ATOM 736 O O . ASP A 1 94 ? 2.219 -9.076 17.225 1.00 89.75 94 ASP A O 1
ATOM 740 N N . SER A 1 95 ? 4.401 -9.108 16.738 1.00 89.12 95 SER A N 1
ATOM 741 C CA . SER A 1 95 ? 4.832 -8.734 18.087 1.00 89.12 95 SER A CA 1
ATOM 742 C C . SER A 1 95 ? 4.367 -7.340 18.491 1.00 89.12 95 SER A C 1
ATOM 744 O O . SER A 1 95 ? 3.918 -7.154 19.625 1.00 89.12 95 SER A O 1
ATOM 746 N N . VAL A 1 96 ? 4.416 -6.375 17.573 1.00 87.81 96 VAL A N 1
ATOM 747 C CA . VAL A 1 96 ? 3.899 -5.020 17.808 1.00 87.81 96 VAL A CA 1
ATOM 748 C C . VAL A 1 96 ? 2.386 -5.064 18.020 1.00 87.81 96 VAL A C 1
ATOM 750 O O . VAL A 1 96 ? 1.896 -4.530 19.018 1.00 87.81 96 VAL A O 1
ATOM 753 N N . MET A 1 97 ? 1.654 -5.801 17.177 1.00 90.75 97 MET A N 1
ATOM 754 C CA . MET A 1 97 ? 0.205 -5.981 17.332 1.00 90.75 97 MET A CA 1
ATOM 755 C C . MET A 1 97 ? -0.159 -6.593 18.692 1.00 90.75 97 MET A C 1
ATOM 757 O O . MET A 1 97 ? -1.102 -6.144 19.347 1.00 90.75 97 MET A O 1
ATOM 761 N N . ARG A 1 98 ? 0.610 -7.584 19.169 1.00 88.44 98 ARG A N 1
ATOM 762 C CA . ARG A 1 98 ? 0.401 -8.176 20.500 1.00 88.44 98 ARG A CA 1
ATOM 763 C C . ARG A 1 98 ? 0.714 -7.214 21.639 1.00 88.44 98 ARG A C 1
ATOM 765 O O . ARG A 1 98 ? -0.089 -7.113 22.562 1.00 88.44 98 ARG A O 1
ATOM 772 N N . THR A 1 99 ? 1.857 -6.534 21.577 1.00 87.56 99 THR A N 1
ATOM 773 C CA . THR A 1 99 ? 2.367 -5.673 22.660 1.00 87.56 99 THR A CA 1
ATOM 774 C C . THR A 1 99 ? 1.439 -4.492 22.928 1.00 87.56 99 THR A C 1
ATOM 776 O O . THR A 1 99 ? 1.229 -4.127 24.081 1.00 87.56 99 THR A O 1
ATOM 779 N N . HIS A 1 100 ? 0.822 -3.945 21.879 1.00 84.81 100 HIS A N 1
ATOM 780 C CA . HIS A 1 100 ? -0.137 -2.848 21.999 1.00 84.81 100 HIS A CA 1
ATOM 781 C C . HIS A 1 100 ? -1.602 -3.310 22.117 1.00 84.81 100 HIS A C 1
ATOM 783 O O . HIS A 1 100 ? -2.509 -2.484 22.141 1.00 84.81 100 HIS A O 1
ATOM 789 N N . GLY A 1 101 ? -1.859 -4.620 22.220 1.00 84.69 101 GLY A N 1
ATOM 790 C CA . GLY A 1 101 ? -3.201 -5.156 22.479 1.00 84.69 101 GLY A CA 1
ATOM 791 C C . GLY A 1 101 ? -4.160 -5.152 21.280 1.00 84.69 101 GLY A C 1
ATOM 792 O O . GLY A 1 101 ? -5.361 -5.359 21.459 1.00 84.69 101 GLY A O 1
ATOM 793 N N . PHE A 1 102 ? -3.664 -4.990 20.052 1.00 87.06 102 PHE A N 1
ATOM 794 C CA . PHE A 1 102 ? -4.476 -4.938 18.826 1.00 87.06 102 PHE A CA 1
ATOM 795 C C . PHE A 1 102 ? -4.785 -6.308 18.213 1.00 87.06 102 PHE A C 1
ATOM 797 O O . PHE A 1 102 ? -5.268 -6.388 17.091 1.00 87.06 102 PHE A O 1
ATOM 804 N N . GLN A 1 103 ? -4.567 -7.400 18.949 1.00 81.25 103 GLN A N 1
ATOM 805 C CA . GLN A 1 103 ? -4.846 -8.773 18.487 1.00 81.25 103 GLN A CA 1
ATOM 806 C C . GLN A 1 103 ? -6.320 -9.014 18.133 1.00 81.25 103 GLN A C 1
ATOM 808 O O . GLN A 1 103 ? -6.644 -9.969 17.438 1.00 81.25 103 GLN A O 1
ATOM 813 N N . HIS A 1 104 ? -7.212 -8.166 18.644 1.00 83.12 104 HIS A N 1
ATOM 814 C CA . HIS A 1 104 ? -8.641 -8.215 18.365 1.00 83.12 104 HIS A CA 1
ATOM 815 C C . HIS A 1 104 ? -9.010 -7.589 17.010 1.00 83.12 104 HIS A C 1
ATOM 817 O O . HIS A 1 104 ? -10.135 -7.780 16.551 1.00 83.12 104 HIS A O 1
ATOM 823 N N . LEU A 1 105 ? -8.100 -6.837 16.379 1.00 89.56 105 LEU A N 1
ATOM 824 C CA . LEU A 1 105 ? -8.291 -6.319 15.029 1.00 89.56 105 LEU A CA 1
ATOM 825 C C . LEU A 1 105 ? -7.860 -7.394 14.025 1.00 89.56 105 LEU A C 1
ATOM 827 O O . LEU A 1 105 ? -6.726 -7.866 14.111 1.00 89.56 105 LEU A O 1
ATOM 831 N N . PRO A 1 106 ? -8.721 -7.791 13.072 1.00 92.38 106 PRO A N 1
ATOM 832 C CA . PRO A 1 106 ? -8.322 -8.717 12.022 1.00 92.38 106 PRO A CA 1
ATOM 833 C C . PRO A 1 106 ? -7.197 -8.115 11.177 1.00 92.38 106 PRO A C 1
ATOM 835 O O . PRO A 1 106 ? -7.302 -6.974 10.724 1.00 92.38 106 PRO A O 1
ATOM 838 N N . TYR A 1 107 ? -6.140 -8.885 10.933 1.00 94.38 107 TYR A N 1
ATOM 839 C CA . TYR A 1 107 ? -5.098 -8.512 9.983 1.00 94.38 107 TYR A CA 1
ATOM 840 C C . TYR A 1 107 ? -4.570 -9.730 9.224 1.00 94.38 107 TYR A C 1
ATOM 842 O O . TYR A 1 107 ? -4.698 -10.866 9.682 1.00 94.38 107 TYR A O 1
ATOM 850 N N . ALA A 1 108 ? -3.996 -9.487 8.049 1.00 94.88 108 ALA A N 1
ATOM 851 C CA . ALA A 1 108 ? -3.386 -10.508 7.205 1.00 94.88 108 ALA A CA 1
ATOM 852 C C . ALA A 1 108 ? -2.171 -9.945 6.459 1.00 94.88 108 ALA A C 1
ATOM 854 O O . ALA A 1 108 ? -2.065 -8.736 6.263 1.00 94.88 108 ALA A O 1
ATOM 855 N N . PHE A 1 109 ? -1.282 -10.828 6.009 1.00 95.25 109 PHE A N 1
ATOM 856 C CA . PHE A 1 109 ? -0.185 -10.483 5.108 1.00 95.25 109 PHE A CA 1
ATOM 857 C C . PHE A 1 109 ? -0.580 -10.861 3.683 1.00 95.25 109 PHE A C 1
ATOM 859 O O . PHE A 1 109 ? -0.953 -12.006 3.430 1.00 95.25 109 PHE A O 1
ATOM 866 N N . ILE A 1 110 ? -0.550 -9.886 2.779 1.00 95.44 110 ILE A N 1
ATOM 867 C CA . ILE A 1 110 ? -1.014 -10.020 1.395 1.00 95.44 110 ILE A CA 1
ATOM 868 C C . ILE A 1 110 ? 0.114 -9.598 0.455 1.00 95.44 110 ILE A C 1
ATOM 870 O O . ILE A 1 110 ? 0.836 -8.646 0.754 1.00 95.44 110 ILE A O 1
ATOM 874 N N . GLY A 1 111 ? 0.250 -10.267 -0.691 1.00 93.19 111 GLY A N 1
ATOM 875 C CA . GLY A 1 111 ? 1.241 -9.896 -1.698 1.00 93.19 111 GLY A CA 1
ATOM 876 C C . GLY A 1 111 ? 1.028 -8.468 -2.202 1.00 93.19 111 GLY A C 1
ATOM 877 O O . GLY A 1 111 ? -0.095 -8.066 -2.518 1.00 93.19 111 GLY A O 1
ATOM 878 N N . GLY A 1 112 ? 2.105 -7.687 -2.324 1.00 91.81 112 GLY A N 1
ATOM 879 C CA . GLY A 1 112 ? 2.014 -6.285 -2.752 1.00 91.81 112 GLY A CA 1
ATOM 880 C C . GLY A 1 112 ? 1.330 -6.100 -4.112 1.00 91.81 112 GLY A C 1
ATOM 881 O O . GLY A 1 112 ? 0.628 -5.109 -4.315 1.00 91.81 112 GLY A O 1
ATOM 882 N N . ALA A 1 113 ? 1.449 -7.084 -5.010 1.00 89.69 113 ALA A N 1
ATOM 883 C CA . ALA A 1 113 ? 0.779 -7.103 -6.313 1.00 89.69 113 ALA A CA 1
ATOM 884 C C . ALA A 1 113 ? -0.757 -7.129 -6.215 1.00 89.69 113 ALA A C 1
ATOM 886 O O . ALA A 1 113 ? -1.429 -6.530 -7.050 1.00 89.69 113 ALA A O 1
ATOM 887 N N . GLU A 1 114 ? -1.326 -7.753 -5.181 1.00 91.62 114 GLU A N 1
ATOM 888 C CA . GLU A 1 114 ? -2.779 -7.759 -4.951 1.00 91.62 114 GLU A CA 1
ATOM 889 C C . GLU A 1 114 ? -3.277 -6.426 -4.371 1.00 91.62 114 GLU A C 1
ATOM 891 O O . GLU A 1 114 ? -4.452 -6.067 -4.507 1.00 91.62 114 GLU A O 1
ATOM 896 N N . ILE A 1 115 ? -2.388 -5.681 -3.707 1.00 92.88 115 ILE A N 1
ATOM 897 C CA . ILE A 1 115 ? -2.704 -4.391 -3.089 1.00 92.88 115 ILE A CA 1
ATOM 898 C C . ILE A 1 115 ? -2.528 -3.240 -4.077 1.00 92.88 115 ILE A C 1
ATOM 900 O O . ILE A 1 115 ? -3.330 -2.308 -4.053 1.00 92.88 115 ILE A O 1
ATOM 904 N N . LEU A 1 116 ? -1.535 -3.308 -4.968 1.00 90.19 116 LEU A N 1
ATOM 905 C CA . LEU A 1 116 ? -1.190 -2.239 -5.909 1.00 90.19 116 LEU A CA 1
ATOM 906 C C . LEU A 1 116 ? -2.408 -1.650 -6.658 1.00 90.19 116 LEU A C 1
ATOM 908 O O . LEU A 1 116 ? -2.543 -0.425 -6.647 1.00 90.19 116 LEU A O 1
ATOM 912 N N . PRO A 1 117 ? -3.352 -2.444 -7.216 1.00 90.88 117 PRO A N 1
ATOM 913 C CA . PRO A 1 117 ? -4.510 -1.903 -7.937 1.00 90.88 117 PRO A CA 1
ATOM 914 C C . PRO A 1 117 ? -5.485 -1.103 -7.060 1.00 90.88 117 PRO A C 1
ATOM 916 O O . PRO A 1 117 ? -6.315 -0.355 -7.574 1.00 90.88 117 PRO A O 1
ATOM 919 N N . LYS A 1 118 ? -5.420 -1.258 -5.731 1.00 91.75 118 LYS A N 1
ATOM 920 C CA . LYS A 1 118 ? -6.270 -0.533 -4.774 1.00 91.75 118 LYS A CA 1
ATOM 921 C C . LYS A 1 118 ? -5.718 0.855 -4.445 1.00 91.75 118 LYS A C 1
ATOM 923 O O . LYS A 1 118 ? -6.426 1.664 -3.839 1.00 91.75 118 LYS A O 1
ATOM 928 N N . LEU A 1 119 ? -4.474 1.147 -4.812 1.00 91.06 119 LEU A N 1
ATOM 929 C CA . LEU A 1 119 ? -3.752 2.354 -4.424 1.00 91.06 119 LEU A CA 1
ATOM 930 C C . LEU A 1 119 ? -3.731 3.386 -5.554 1.00 91.06 119 LEU A C 1
ATOM 932 O O . LEU A 1 119 ? -3.742 3.064 -6.736 1.00 91.06 119 LEU A O 1
ATOM 936 N N . THR A 1 120 ? -3.685 4.659 -5.180 1.00 90.19 120 THR A N 1
ATOM 937 C CA . THR A 1 120 ? -3.276 5.731 -6.093 1.00 90.19 120 THR A CA 1
ATOM 938 C C . THR A 1 120 ? -1.769 5.661 -6.338 1.00 90.19 120 THR A C 1
ATOM 940 O O . THR A 1 120 ? -1.031 5.067 -5.554 1.00 90.19 120 THR A O 1
ATOM 943 N N . THR A 1 121 ? -1.280 6.334 -7.380 1.00 85.62 121 THR A N 1
ATOM 944 C CA . THR A 1 121 ? 0.158 6.400 -7.685 1.00 85.62 121 THR A CA 1
ATOM 945 C C . THR A 1 121 ? 0.993 6.891 -6.497 1.00 85.62 121 THR A C 1
ATOM 947 O O . THR A 1 121 ? 2.047 6.325 -6.216 1.00 85.62 121 THR A O 1
ATOM 950 N N . SER A 1 122 ? 0.527 7.909 -5.764 1.00 86.00 122 SER A N 1
ATOM 951 C CA . SER A 1 122 ? 1.241 8.438 -4.592 1.00 86.00 122 SER A CA 1
ATOM 952 C C . SER A 1 122 ? 1.248 7.459 -3.417 1.00 86.00 122 SER A C 1
ATOM 954 O O . SER A 1 122 ? 2.279 7.296 -2.772 1.00 86.00 122 SER A O 1
ATOM 956 N N . GLU A 1 123 ? 0.130 6.774 -3.159 1.00 91.75 123 GLU A N 1
ATOM 957 C CA . GLU A 1 123 ? 0.033 5.738 -2.118 1.00 91.75 123 GLU A CA 1
ATOM 958 C C . GLU A 1 123 ? 0.927 4.534 -2.449 1.00 91.75 123 GLU A C 1
ATOM 960 O O . GLU A 1 123 ? 1.699 4.081 -1.606 1.00 91.75 123 GLU A O 1
ATOM 965 N N . ALA A 1 124 ? 0.885 4.056 -3.697 1.00 90.25 124 ALA A N 1
ATOM 966 C CA . ALA A 1 124 ? 1.760 2.995 -4.181 1.00 90.25 124 ALA A CA 1
ATOM 967 C C . ALA A 1 124 ? 3.236 3.392 -4.057 1.00 90.25 124 ALA A C 1
ATOM 969 O O . ALA A 1 124 ? 4.059 2.593 -3.617 1.00 90.25 124 ALA A O 1
ATOM 970 N N . ARG A 1 125 ? 3.577 4.647 -4.369 1.00 86.88 125 ARG A N 1
ATOM 971 C CA . ARG A 1 125 ? 4.929 5.174 -4.171 1.00 86.88 125 ARG A CA 1
ATOM 972 C C . ARG A 1 125 ? 5.311 5.250 -2.694 1.00 86.88 125 ARG A C 1
ATOM 974 O O . ARG A 1 125 ? 6.447 4.939 -2.373 1.00 86.88 125 ARG A O 1
ATOM 981 N N . LEU A 1 126 ? 4.400 5.610 -1.791 1.00 88.62 126 LEU A N 1
ATOM 982 C CA . LEU A 1 126 ? 4.687 5.607 -0.355 1.00 88.62 126 LEU A CA 1
ATOM 983 C C . LEU A 1 126 ? 5.008 4.188 0.148 1.00 88.62 126 LEU A C 1
ATOM 985 O O . LEU A 1 126 ? 5.975 4.016 0.888 1.00 88.62 126 LEU A O 1
ATOM 989 N N . LEU A 1 127 ? 4.227 3.182 -0.261 1.00 90.19 127 LEU A N 1
ATOM 990 C CA . LEU A 1 127 ? 4.399 1.801 0.209 1.00 90.19 127 LEU A CA 1
ATOM 991 C C . LEU A 1 127 ? 5.556 1.061 -0.481 1.00 90.19 127 LEU A C 1
ATOM 993 O O . LEU A 1 127 ? 6.288 0.312 0.165 1.00 90.19 127 LEU A O 1
ATOM 997 N N . PHE A 1 128 ? 5.736 1.269 -1.786 1.00 88.06 128 PHE A N 1
ATOM 998 C CA . PHE A 1 128 ? 6.645 0.472 -2.618 1.00 88.06 128 PHE A CA 1
ATOM 999 C C . PHE A 1 128 ? 7.772 1.282 -3.267 1.00 88.06 128 PHE A C 1
ATOM 1001 O O . PHE A 1 128 ? 8.798 0.716 -3.637 1.00 88.06 128 PHE A O 1
ATOM 1008 N N . GLY A 1 129 ? 7.603 2.595 -3.415 1.00 79.62 129 GLY A N 1
ATOM 1009 C CA . GLY A 1 129 ? 8.511 3.462 -4.157 1.00 79.62 129 GLY A CA 1
ATOM 1010 C C . GLY A 1 129 ? 9.653 4.013 -3.310 1.00 79.62 129 GLY A C 1
ATOM 1011 O O . GLY A 1 129 ? 9.497 5.021 -2.626 1.00 79.62 129 GLY A O 1
ATOM 1012 N N . GLY A 1 130 ? 10.832 3.413 -3.457 1.00 63.75 130 GLY A N 1
ATOM 1013 C CA . GLY A 1 130 ? 12.100 4.015 -3.042 1.00 63.75 130 GLY A CA 1
ATOM 1014 C C . GLY A 1 130 ? 12.693 3.395 -1.782 1.00 63.75 130 GLY A C 1
ATOM 1015 O O . GLY A 1 130 ? 12.045 3.326 -0.738 1.00 63.75 130 GLY A O 1
ATOM 1016 N N . ALA A 1 131 ? 13.927 2.926 -1.959 1.00 45.16 131 ALA A N 1
ATOM 1017 C CA . ALA A 1 131 ? 14.817 2.281 -1.006 1.00 45.16 131 ALA A CA 1
ATOM 1018 C C . ALA A 1 131 ? 14.919 3.024 0.330 1.00 45.16 131 ALA A C 1
ATOM 1020 O O .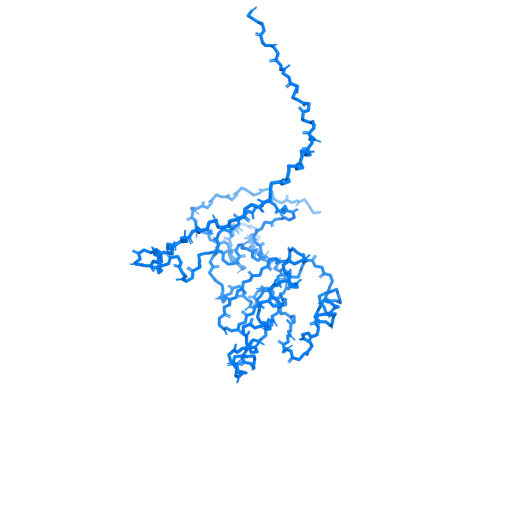 ALA A 1 131 ? 14.892 4.245 0.311 1.00 45.16 131 ALA A O 1
ATOM 1021 N N . GLU A 1 132 ? 15.013 2.264 1.430 1.00 48.38 132 GLU A N 1
ATOM 1022 C CA . GLU A 1 132 ? 15.881 2.412 2.625 1.00 48.38 132 GLU A CA 1
ATOM 1023 C C . GLU A 1 132 ? 16.352 3.808 3.112 1.00 48.38 132 GLU A C 1
ATOM 1025 O O . GLU A 1 132 ? 17.262 3.884 3.927 1.00 48.38 132 GLU A O 1
ATOM 1030 N N . GLU A 1 133 ? 15.771 4.920 2.681 1.00 42.44 133 GLU A N 1
ATOM 1031 C CA . GLU A 1 133 ? 16.098 6.258 3.154 1.00 42.44 133 GLU A CA 1
ATOM 1032 C C . GLU A 1 133 ? 14.881 6.819 3.876 1.00 42.44 133 GLU A C 1
ATOM 1034 O O . GLU A 1 133 ? 13.832 7.138 3.301 1.00 42.44 133 GLU A O 1
ATOM 1039 N N . THR A 1 134 ? 15.049 6.912 5.189 1.00 47.00 134 THR A N 1
ATOM 1040 C CA . THR A 1 134 ? 14.118 7.452 6.178 1.00 47.00 134 THR A CA 1
ATOM 1041 C C . THR A 1 134 ? 13.708 8.908 5.932 1.00 47.00 134 THR A C 1
ATOM 1043 O O . THR A 1 134 ? 12.774 9.366 6.582 1.00 47.00 134 THR A O 1
ATOM 1046 N N . ASP A 1 135 ? 14.313 9.605 4.963 1.00 42.25 135 ASP A N 1
ATOM 1047 C CA . ASP A 1 135 ? 14.137 11.050 4.755 1.00 42.25 135 ASP A CA 1
ATOM 1048 C C . ASP A 1 135 ? 13.360 11.441 3.484 1.00 42.25 135 ASP A C 1
ATOM 1050 O O . ASP A 1 135 ? 13.115 12.624 3.237 1.00 42.25 135 ASP A O 1
ATOM 1054 N N . THR A 1 136 ? 12.895 10.482 2.669 1.00 40.97 136 THR A N 1
ATOM 1055 C CA . THR A 1 136 ? 12.023 10.832 1.531 1.00 40.97 136 THR A CA 1
ATOM 1056 C C . THR A 1 136 ? 10.569 10.986 1.989 1.00 40.97 136 THR A C 1
ATOM 1058 O O . THR A 1 136 ? 9.804 10.018 2.039 1.00 40.97 136 THR A O 1
ATOM 1061 N N . HIS A 1 137 ? 10.161 12.223 2.287 1.00 46.19 137 HIS A N 1
ATOM 1062 C CA . HIS A 1 137 ? 8.762 12.565 2.549 1.00 46.19 137 HIS A CA 1
ATOM 1063 C C . HIS A 1 137 ? 7.933 12.493 1.258 1.00 46.19 137 HIS A C 1
ATOM 1065 O O . HIS A 1 137 ? 8.036 13.343 0.373 1.00 46.19 137 HIS A O 1
ATOM 1071 N N . VAL A 1 138 ? 7.075 11.477 1.149 1.00 52.47 138 VAL A N 1
ATOM 1072 C CA . VAL A 1 138 ? 6.052 11.402 0.098 1.00 52.47 138 VAL A CA 1
ATOM 1073 C C . VAL A 1 138 ? 4.758 11.980 0.660 1.00 52.47 138 VAL A C 1
ATOM 1075 O O . VAL A 1 138 ? 4.147 11.388 1.547 1.00 52.47 138 VAL A O 1
ATOM 1078 N N . HIS A 1 139 ? 4.327 13.131 0.141 1.00 49.06 139 HIS A N 1
ATOM 1079 C CA . HIS A 1 139 ? 3.007 13.668 0.458 1.00 49.06 139 HIS A CA 1
ATOM 1080 C C . HIS A 1 139 ? 1.925 12.792 -0.185 1.00 49.06 139 HIS A C 1
ATOM 1082 O O . HIS A 1 139 ? 1.792 12.733 -1.410 1.00 49.06 139 HIS A O 1
ATOM 1088 N N . VAL A 1 140 ? 1.141 12.117 0.652 1.00 58.69 140 VAL A N 1
ATOM 1089 C CA . VAL A 1 140 ? -0.138 11.524 0.255 1.00 58.69 140 VAL A CA 1
ATOM 1090 C C . VAL A 1 140 ? -1.211 12.553 0.583 1.00 58.69 140 VAL A C 1
ATOM 1092 O O . VAL A 1 140 ? -1.324 12.964 1.734 1.00 58.69 140 VAL A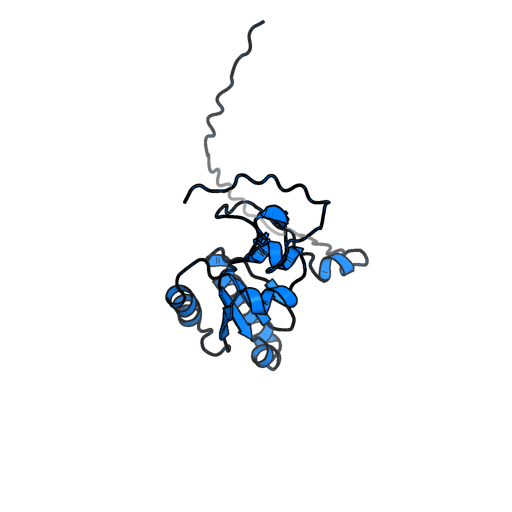 O 1
ATOM 1095 N N . ALA A 1 141 ? -1.955 12.999 -0.430 1.00 56.41 141 ALA A N 1
ATOM 1096 C CA . ALA A 1 141 ? -3.008 13.991 -0.239 1.00 56.41 141 ALA A CA 1
ATOM 1097 C C . ALA A 1 141 ? -4.047 13.468 0.764 1.00 56.41 141 ALA A C 1
ATOM 1099 O O . ALA A 1 141 ? -4.632 12.400 0.561 1.00 56.41 141 ALA A O 1
ATOM 1100 N N . SER A 1 142 ? -4.279 14.225 1.833 1.00 53.38 142 SER A N 1
ATOM 1101 C CA . SER A 1 142 ? -5.338 13.945 2.795 1.00 53.38 142 SER A CA 1
ATOM 1102 C C . SER A 1 142 ? -6.689 14.367 2.208 1.00 53.38 142 SER A C 1
ATOM 1104 O O . SER A 1 142 ? -6.778 15.390 1.524 1.00 53.38 142 SER A O 1
ATOM 1106 N N . PRO A 1 143 ? -7.793 13.654 2.498 1.00 55.50 143 PRO A N 1
ATOM 1107 C CA . PRO A 1 143 ? -9.136 14.158 2.224 1.00 55.50 143 PRO A CA 1
ATOM 1108 C C . PRO A 1 143 ? -9.402 15.554 2.825 1.00 55.50 143 PRO A C 1
ATOM 1110 O O . PRO A 1 143 ? -10.218 16.293 2.271 1.00 55.50 143 PRO A O 1
ATOM 1113 N N . GLN A 1 144 ? -8.701 15.937 3.906 1.00 54.88 144 GLN A N 1
ATOM 1114 C CA . GLN A 1 144 ? -8.752 17.291 4.474 1.00 54.88 144 GLN A CA 1
ATOM 1115 C C . GLN A 1 144 ? -8.074 18.363 3.612 1.00 54.88 144 GLN A C 1
ATOM 1117 O O . GLN A 1 144 ? -8.542 19.497 3.635 1.00 54.88 144 GLN A O 1
ATOM 1122 N N . ASP A 1 145 ? -7.093 18.029 2.767 1.00 53.16 145 ASP A N 1
ATOM 1123 C CA . ASP A 1 145 ? -6.424 19.019 1.900 1.00 53.16 145 ASP A CA 1
ATOM 1124 C C . ASP A 1 145 ? -7.410 19.657 0.899 1.00 53.16 145 ASP A C 1
ATOM 1126 O O . ASP A 1 145 ? -7.183 20.744 0.371 1.00 53.16 145 ASP A O 1
ATOM 1130 N N . LYS A 1 146 ? -8.550 18.994 0.645 1.00 49.34 146 LYS A N 1
ATOM 1131 C CA . LYS A 1 146 ? -9.668 19.534 -0.147 1.00 49.34 146 LYS A CA 1
ATOM 1132 C C . LYS A 1 146 ? -10.661 20.362 0.678 1.00 49.34 146 LYS A C 1
ATOM 1134 O O . LYS A 1 146 ? -11.400 21.154 0.099 1.00 49.34 146 LYS A O 1
ATOM 1139 N N . LEU A 1 147 ? -10.702 20.173 1.998 1.00 47.12 147 LEU A N 1
ATOM 1140 C CA . LEU A 1 147 ? -11.568 20.897 2.939 1.00 47.12 147 LEU A CA 1
ATOM 1141 C C . LEU A 1 147 ? -10.918 22.208 3.423 1.00 47.12 147 LEU A C 1
ATOM 1143 O O . LEU A 1 147 ? -11.627 23.193 3.637 1.00 47.12 147 LEU A O 1
ATOM 1147 N N . ASP A 1 148 ? -9.584 22.261 3.493 1.00 44.00 148 ASP A N 1
ATOM 1148 C CA . ASP A 1 148 ? -8.816 23.444 3.913 1.00 44.00 148 ASP A CA 1
ATOM 1149 C C . ASP A 1 148 ? -8.884 24.619 2.923 1.00 44.00 148 ASP A C 1
ATOM 1151 O O . ASP A 1 148 ? -8.596 25.760 3.284 1.00 44.00 148 ASP A O 1
ATOM 1155 N N . ALA A 1 149 ? -9.367 24.391 1.697 1.00 49.03 149 ALA A N 1
ATOM 1156 C CA . ALA A 1 149 ? -9.713 25.477 0.782 1.00 49.03 149 ALA A CA 1
ATOM 1157 C C . ALA A 1 149 ? -10.991 26.242 1.196 1.00 49.03 149 ALA A C 1
ATOM 1159 O O . ALA A 1 149 ? -11.263 27.298 0.625 1.00 49.03 149 ALA A O 1
ATOM 1160 N N . ALA A 1 150 ? -11.784 25.738 2.157 1.00 48.97 150 ALA A N 1
ATOM 1161 C CA . ALA A 1 150 ? -13.105 26.295 2.462 1.00 48.97 150 ALA A CA 1
ATOM 1162 C C . ALA A 1 150 ? -13.328 26.785 3.902 1.00 48.97 150 ALA A C 1
ATOM 1164 O O . ALA A 1 150 ? -14.022 27.787 4.047 1.00 48.97 150 ALA A O 1
ATOM 1165 N N . ALA A 1 151 ? -12.793 26.176 4.965 1.00 51.72 151 ALA A N 1
ATOM 1166 C CA . ALA A 1 151 ? -12.951 26.723 6.324 1.00 51.72 151 ALA A CA 1
ATOM 1167 C C . ALA A 1 151 ? -12.212 25.897 7.382 1.00 51.72 151 ALA A C 1
ATOM 1169 O O . ALA A 1 151 ? -12.601 24.762 7.601 1.00 51.72 151 ALA A O 1
ATOM 1170 N N . LEU A 1 152 ? -11.276 26.505 8.123 1.00 41.31 152 LEU A N 1
ATOM 1171 C CA . LEU A 1 152 ? -11.134 26.349 9.582 1.00 41.31 152 LEU A CA 1
ATOM 1172 C C . LEU A 1 152 ? -10.075 27.347 10.105 1.00 41.31 152 LEU A C 1
ATOM 1174 O O . LEU A 1 152 ? -8.877 27.086 10.117 1.00 41.31 152 LEU A O 1
ATOM 1178 N N . LYS A 1 153 ? -10.514 28.532 10.554 1.00 39.41 153 LYS A N 1
ATOM 1179 C CA . LYS A 1 153 ? -9.697 29.423 11.398 1.00 39.41 153 LYS A CA 1
ATOM 1180 C C . LYS A 1 153 ? -9.880 28.985 12.847 1.00 39.41 153 LYS A C 1
ATOM 1182 O O . LYS A 1 153 ? -10.854 29.379 13.484 1.00 39.41 153 LYS A O 1
ATOM 1187 N N . ILE A 1 154 ? -8.955 28.194 13.378 1.00 47.12 154 ILE A N 1
ATOM 1188 C CA . ILE A 1 154 ? -8.872 28.003 14.828 1.00 47.12 154 ILE A CA 1
ATOM 1189 C C . ILE A 1 154 ? -8.157 29.233 15.402 1.00 47.12 154 ILE A C 1
ATOM 1191 O O . ILE A 1 154 ? -6.945 29.383 15.270 1.00 47.12 154 ILE A O 1
ATOM 1195 N N . GLN A 1 155 ? -8.915 30.155 16.001 1.00 41.91 155 GLN A N 1
ATOM 1196 C CA . GLN A 1 155 ? -8.360 31.230 16.824 1.00 41.91 155 GLN A CA 1
ATOM 1197 C C . GLN A 1 155 ? -7.961 30.650 18.186 1.00 41.91 155 GLN A C 1
ATOM 1199 O O . GLN A 1 155 ? -8.782 30.553 19.095 1.00 41.91 155 GLN A O 1
ATOM 1204 N N . GLY A 1 156 ? -6.696 30.254 18.328 1.00 33.78 156 GLY A N 1
ATOM 1205 C CA . GLY A 1 156 ? -6.096 29.977 19.631 1.00 33.78 156 GLY A CA 1
ATOM 1206 C C . GLY A 1 156 ? -5.888 31.283 20.397 1.00 33.78 156 GLY A C 1
ATOM 1207 O O . GLY A 1 156 ? -4.879 31.960 20.216 1.00 33.78 156 GLY A O 1
ATOM 1208 N N . LEU A 1 157 ? -6.862 31.665 21.224 1.00 31.88 157 LEU A N 1
ATOM 1209 C CA . LEU A 1 157 ? -6.736 32.770 22.169 1.00 31.88 157 LEU A CA 1
ATOM 1210 C C . LEU A 1 157 ? -5.965 32.267 23.401 1.00 31.88 157 LEU A C 1
ATOM 1212 O O . LEU A 1 157 ? -6.548 31.660 24.297 1.00 31.88 157 LEU A O 1
ATOM 1216 N N . HIS A 1 158 ? -4.651 32.487 23.449 1.00 34.22 158 HIS A N 1
ATOM 1217 C CA . HIS A 1 158 ? -3.861 32.217 24.652 1.00 34.22 158 HIS A CA 1
ATOM 1218 C C . HIS A 1 158 ? -3.946 33.411 25.612 1.00 34.22 158 HIS A C 1
ATOM 1220 O O . HIS A 1 158 ? -3.402 34.481 25.347 1.00 34.22 158 HIS A O 1
ATOM 1226 N N . SER A 1 159 ? -4.646 33.220 26.732 1.00 30.84 159 SER A N 1
ATOM 1227 C CA . SER A 1 159 ? -4.601 34.094 27.906 1.00 30.84 159 SER A CA 1
ATOM 1228 C C . SER A 1 159 ? -3.592 33.507 28.894 1.00 30.84 159 SER A C 1
ATOM 1230 O O . SER A 1 159 ? -3.790 32.399 29.389 1.00 30.84 159 SER A O 1
ATOM 1232 N N . HIS A 1 160 ? -2.493 34.219 29.154 1.00 37.56 160 HIS A N 1
ATOM 1233 C CA . HIS A 1 160 ? -1.562 33.882 30.231 1.00 37.56 160 HIS A CA 1
ATOM 1234 C C . HIS A 1 160 ? -1.923 34.703 31.472 1.00 37.56 160 HIS A C 1
ATOM 1236 O O . HIS A 1 160 ? -1.570 35.877 31.572 1.00 37.56 160 HIS A O 1
ATOM 1242 N N . GLY A 1 161 ? -2.653 34.070 32.391 1.00 33.25 161 GLY A N 1
ATOM 1243 C CA . GLY A 1 161 ? -2.795 34.509 33.775 1.00 33.25 161 GLY A CA 1
ATOM 1244 C C . GLY A 1 161 ? -1.737 33.837 34.652 1.00 33.25 161 GLY A C 1
ATOM 1245 O O . GLY A 1 161 ? -1.596 32.618 34.617 1.00 33.25 161 GLY A O 1
ATOM 1246 N N . ASP A 1 162 ? -1.023 34.672 35.403 1.00 34.28 162 ASP A N 1
ATOM 1247 C CA . ASP A 1 162 ? -0.235 34.395 36.608 1.00 34.28 162 ASP A CA 1
ATOM 1248 C C . ASP A 1 162 ? 1.024 33.509 36.512 1.00 34.28 162 ASP A C 1
ATOM 1250 O O . ASP A 1 162 ? 1.020 32.296 36.683 1.00 34.28 162 ASP A O 1
ATOM 1254 N N . GLY A 1 163 ? 2.147 34.210 36.307 1.00 45.06 163 GLY A N 1
ATOM 1255 C CA . GLY A 1 163 ? 3.348 34.169 37.151 1.00 45.06 163 GLY A CA 1
ATOM 1256 C C . GLY A 1 163 ? 3.874 32.817 37.640 1.00 45.06 163 GLY A C 1
ATOM 1257 O O . GLY A 1 163 ? 3.444 32.332 38.676 1.00 45.06 163 GLY A O 1
ATOM 1258 N N . ILE A 1 164 ? 4.921 32.323 36.972 1.00 33.75 164 ILE A N 1
ATOM 1259 C CA . ILE A 1 164 ? 6.243 31.965 37.530 1.00 33.75 164 ILE A CA 1
ATOM 1260 C C . ILE A 1 164 ? 7.147 31.633 36.329 1.00 33.75 164 ILE A C 1
ATOM 1262 O O . ILE A 1 164 ? 6.872 30.724 35.549 1.00 33.75 164 ILE A O 1
ATOM 1266 N N . SER A 1 165 ? 8.210 32.415 36.142 1.00 33.22 165 SER A N 1
ATOM 1267 C CA . SER A 1 165 ? 9.213 32.213 35.098 1.00 33.22 165 SER A CA 1
ATOM 1268 C C . SER A 1 165 ? 10.301 31.253 35.584 1.00 33.22 165 SER A C 1
ATOM 1270 O O . SER A 1 165 ? 10.985 31.521 36.569 1.00 33.22 165 SER A O 1
ATOM 1272 N N . HIS A 1 166 ? 10.518 30.159 34.855 1.00 39.31 166 HIS A N 1
ATOM 1273 C CA . HIS A 1 166 ? 11.731 29.352 34.974 1.00 39.31 166 HIS A CA 1
ATOM 1274 C C . HIS A 1 166 ? 12.396 29.238 33.604 1.00 39.31 166 HIS A C 1
ATOM 1276 O O . HIS A 1 166 ? 11.830 28.682 32.666 1.00 39.31 166 HIS A O 1
ATOM 1282 N N . SER A 1 167 ? 13.597 29.812 33.491 1.00 32.81 167 SER A N 1
ATOM 1283 C CA . SER A 1 167 ? 14.459 29.684 32.318 1.00 32.81 167 SER A CA 1
ATOM 1284 C C . SER A 1 167 ? 15.376 28.480 32.520 1.00 32.81 167 SER A C 1
ATOM 1286 O O . SER A 1 167 ? 16.157 28.469 33.474 1.00 32.81 167 SER A O 1
ATOM 1288 N N . HIS A 1 168 ? 15.326 27.506 31.618 1.00 41.31 168 HIS A N 1
ATOM 1289 C CA . HIS A 1 168 ? 16.380 26.506 31.476 1.00 41.31 168 HIS A CA 1
ATOM 1290 C C . HIS A 1 168 ? 17.058 26.724 30.126 1.00 41.31 168 HIS A C 1
ATOM 1292 O O . HIS A 1 168 ? 16.485 26.444 29.076 1.00 41.31 168 HIS A O 1
ATOM 1298 N N . GLY A 1 169 ? 18.266 27.288 30.170 1.00 30.58 169 GLY A N 1
ATOM 1299 C CA . GLY A 1 169 ? 19.170 27.329 29.030 1.00 30.58 169 GLY A CA 1
ATOM 1300 C C . GLY A 1 169 ? 19.822 25.962 28.867 1.00 30.58 169 GLY A C 1
ATOM 1301 O O . GLY A 1 169 ? 20.554 25.526 29.754 1.00 30.58 169 GLY A O 1
ATOM 1302 N N . HIS A 1 170 ? 19.552 25.298 27.747 1.00 40.81 170 HIS A N 1
ATOM 1303 C CA . HIS A 1 170 ? 20.362 24.181 27.283 1.00 40.81 170 HIS A CA 1
ATOM 1304 C C . HIS A 1 170 ? 21.214 24.665 26.114 1.00 40.81 170 HIS A C 1
ATOM 1306 O O . HIS A 1 170 ? 20.726 24.931 25.019 1.00 40.81 170 HIS A O 1
ATOM 1312 N N . ASP A 1 171 ? 22.492 24.838 26.433 1.00 34.75 171 ASP A N 1
ATOM 1313 C CA . ASP A 1 171 ? 23.601 25.067 25.524 1.00 34.75 171 ASP A CA 1
ATOM 1314 C C . ASP A 1 171 ? 23.865 23.779 24.727 1.00 34.75 171 ASP A C 1
ATOM 1316 O O . ASP A 1 171 ? 24.214 22.743 25.297 1.00 34.75 171 ASP A O 1
ATOM 1320 N N . HIS A 1 172 ? 23.661 23.831 23.412 1.00 44.03 172 HIS A N 1
ATOM 1321 C CA . HIS A 1 172 ? 24.154 22.823 22.482 1.00 44.03 172 HIS A CA 1
ATOM 1322 C C . HIS A 1 172 ? 25.033 23.528 21.453 1.00 44.03 172 HIS A C 1
ATOM 1324 O O . HIS A 1 172 ? 24.559 24.094 20.468 1.00 44.03 172 HIS A O 1
ATOM 1330 N N . GLY A 1 173 ? 26.336 23.511 21.736 1.00 34.97 173 GLY A N 1
ATOM 1331 C CA . GLY A 1 173 ? 27.378 24.040 20.872 1.00 34.97 173 GLY A CA 1
ATOM 1332 C C . GLY A 1 173 ? 27.370 23.380 19.496 1.00 34.97 173 GLY A C 1
ATOM 1333 O O . GLY A 1 173 ? 27.680 22.198 19.352 1.00 34.97 173 GLY A O 1
ATOM 1334 N N . HIS A 1 174 ? 27.075 24.178 18.474 1.00 41.50 174 HIS A N 1
ATOM 1335 C CA . HIS A 1 174 ? 27.363 23.850 17.086 1.00 41.50 174 HIS A CA 1
ATOM 1336 C C . HIS A 1 174 ? 28.687 24.508 16.685 1.00 41.50 174 HIS A C 1
ATOM 1338 O O . HIS A 1 174 ? 28.787 25.726 16.547 1.00 41.50 174 HIS A O 1
ATOM 1344 N N . SER A 1 175 ? 29.715 23.677 16.506 1.00 36.47 175 SER A N 1
ATOM 1345 C CA . SER A 1 175 ? 30.971 24.048 15.852 1.00 36.47 175 SER A CA 1
ATOM 1346 C C . SER A 1 175 ? 30.713 24.240 14.357 1.00 36.47 175 SER A C 1
ATOM 1348 O O . SER A 1 175 ? 30.700 23.271 13.598 1.00 36.47 175 SER A O 1
ATOM 1350 N N . HIS A 1 176 ? 30.493 25.482 13.929 1.00 40.44 176 HIS A N 1
ATOM 1351 C CA . HIS A 1 176 ? 30.530 25.849 12.515 1.00 40.44 176 HIS A CA 1
ATOM 1352 C C . HIS A 1 176 ? 31.990 25.965 12.057 1.00 40.44 176 HIS A C 1
ATOM 1354 O O . HIS A 1 176 ? 32.731 26.828 12.523 1.00 40.44 176 HIS A O 1
ATOM 1360 N N . HIS A 1 177 ? 32.399 25.085 11.142 1.00 37.06 177 HIS A N 1
ATOM 1361 C CA . HIS A 1 177 ? 33.610 25.270 10.350 1.00 37.06 177 HIS A CA 1
ATOM 1362 C C . HIS A 1 177 ? 33.318 26.273 9.232 1.00 37.06 177 HIS A C 1
ATOM 1364 O O . HIS A 1 177 ? 32.515 25.992 8.344 1.00 37.06 177 HIS A O 1
ATOM 1370 N N . ASP A 1 178 ? 33.969 27.430 9.303 1.00 39.84 178 ASP A N 1
ATOM 1371 C CA . ASP A 1 178 ? 33.956 28.460 8.268 1.00 39.84 178 ASP A CA 1
ATOM 1372 C C . ASP A 1 178 ? 35.147 28.221 7.323 1.00 39.84 178 ASP A C 1
ATOM 1374 O O . ASP A 1 178 ? 36.289 28.082 7.774 1.00 39.84 178 ASP A O 1
ATOM 1378 N N . HIS A 1 179 ? 34.888 28.116 6.019 1.00 41.41 179 HIS A N 1
ATOM 1379 C CA . HIS A 1 179 ? 35.924 28.013 4.990 1.00 41.41 179 HIS A CA 1
ATOM 1380 C C . HIS A 1 179 ? 36.147 29.396 4.369 1.00 41.41 179 HIS A C 1
ATOM 1382 O O . HIS A 1 179 ? 35.316 29.892 3.612 1.00 41.41 179 HIS A O 1
ATOM 1388 N N . ASP A 1 180 ? 37.293 30.000 4.689 1.00 41.09 180 ASP A N 1
ATOM 1389 C CA . ASP A 1 180 ? 37.751 31.277 4.140 1.00 41.09 180 ASP A CA 1
ATOM 1390 C C . ASP A 1 180 ? 38.200 31.108 2.674 1.00 41.09 180 ASP A C 1
ATOM 1392 O O . ASP A 1 180 ? 39.124 30.347 2.368 1.00 41.09 180 ASP A O 1
ATOM 1396 N N . HIS A 1 181 ? 37.541 31.821 1.759 1.00 38.81 181 HIS A N 1
ATOM 1397 C CA . HIS A 1 181 ? 37.985 32.001 0.380 1.00 38.81 181 HIS A CA 1
ATOM 1398 C C . HIS A 1 181 ? 38.805 33.289 0.292 1.00 38.81 181 HIS A C 1
ATOM 1400 O O . HIS A 1 181 ? 38.258 34.387 0.382 1.00 38.81 181 HIS A O 1
ATOM 1406 N N . LYS A 1 182 ? 40.112 33.163 0.041 1.00 43.00 182 LYS A N 1
ATOM 1407 C CA . LYS A 1 182 ? 40.957 34.294 -0.356 1.00 43.00 182 LYS A CA 1
ATOM 1408 C C . LYS A 1 182 ? 41.072 34.391 -1.876 1.00 43.00 182 LYS A C 1
ATOM 1410 O O . LYS A 1 182 ? 41.293 33.385 -2.548 1.00 43.00 182 LYS A O 1
ATOM 1415 N N . HIS A 1 183 ? 40.896 35.627 -2.342 1.00 38.03 183 HIS A N 1
ATOM 1416 C CA . HIS A 1 183 ? 41.109 36.136 -3.697 1.00 38.03 183 HIS A CA 1
ATOM 1417 C C . HIS A 1 183 ? 42.517 35.884 -4.241 1.00 38.03 183 HIS A C 1
ATOM 1419 O O . HIS A 1 183 ? 43.478 35.945 -3.437 1.00 38.03 183 HIS A O 1
#

Radius of gyration: 24.37 Å; chains: 1; bounding box: 60×51×73 Å

Foldseek 3Di:
DDDDDDDDDDDPPDDADFQDWPDADPVVRDTDTDHDQFAKKKKWACPVLVPDPPVSSVVVVVLVCVLCVVVVWQWDADPRMIITGPPDDPVVVVVSCVVSVVPVTDIDIGGVNVCVVVDDPLSNCRRGNDDDDSPDDRDDDDPCVVVVVPDDDDPPDDDDDDDDDDDDDDDDDDDDDDDDDDD